Protein AF-A0AAV7TRF7-F1 (afdb_monomer)

Radius of gyration: 21.3 Å; Cα contacts (8 Å, |Δi|>4): 60; chains: 1; bounding box: 44×73×52 Å

pLDDT: mean 75.32, std 23.19, range [33.94, 97.06]

Structure (mmCIF, N/CA/C/O backbone):
data_AF-A0AAV7TRF7-F1
#
_entry.id   AF-A0AAV7TRF7-F1
#
loop_
_atom_site.group_PDB
_atom_site.id
_atom_site.type_symbol
_atom_site.label_atom_id
_atom_site.label_alt_id
_atom_site.label_comp_id
_atom_site.label_asym_id
_atom_site.label_entity_id
_atom_site.label_seq_id
_atom_site.pdbx_PDB_ins_code
_atom_site.Cartn_x
_atom_site.Cartn_y
_atom_site.Cartn_z
_atom_site.occupancy
_atom_site.B_iso_or_equiv
_atom_site.auth_seq_id
_atom_site.auth_comp_id
_atom_site.auth_asym_id
_atom_site.auth_atom_id
_atom_site.pdbx_PDB_model_num
ATOM 1 N N . TRP A 1 1 ? 11.461 -37.435 1.910 1.00 51.34 1 TRP A N 1
ATOM 2 C CA . TRP A 1 1 ? 11.423 -36.120 2.584 1.00 51.34 1 TRP A CA 1
ATOM 3 C C . TRP A 1 1 ? 11.983 -35.036 1.665 1.00 51.34 1 TRP A C 1
ATOM 5 O O . TRP A 1 1 ? 12.684 -34.149 2.126 1.00 51.34 1 TRP A O 1
ATOM 15 N N . GLU A 1 2 ? 11.648 -35.044 0.371 1.00 47.50 2 GLU A N 1
ATOM 16 C CA . GLU A 1 2 ? 12.079 -33.976 -0.537 1.00 47.50 2 GLU A CA 1
ATOM 17 C C . GLU A 1 2 ? 11.451 -32.647 -0.116 1.00 47.50 2 GLU A C 1
ATOM 19 O O . GLU A 1 2 ? 10.291 -32.352 -0.397 1.00 47.50 2 GLU A O 1
ATOM 24 N N . LEU A 1 3 ? 12.254 -31.835 0.567 1.00 58.25 3 LEU A N 1
ATOM 25 C CA . LEU A 1 3 ? 12.085 -30.397 0.660 1.00 58.25 3 LEU A CA 1
ATOM 26 C C . LEU A 1 3 ? 12.370 -29.820 -0.730 1.00 58.25 3 LEU A C 1
ATOM 28 O O . LEU A 1 3 ? 13.369 -29.138 -0.943 1.00 58.25 3 LEU A O 1
ATOM 32 N N . ALA A 1 4 ? 11.504 -30.116 -1.700 1.00 60.19 4 ALA A N 1
ATOM 33 C CA . ALA A 1 4 ? 11.406 -29.273 -2.871 1.00 60.19 4 ALA A CA 1
ATOM 34 C C . ALA A 1 4 ? 11.076 -27.879 -2.334 1.00 60.19 4 ALA A C 1
ATOM 36 O O . ALA A 1 4 ? 10.012 -27.674 -1.741 1.00 60.19 4 ALA A O 1
ATOM 37 N N . CYS A 1 5 ? 12.028 -26.947 -2.450 1.00 62.44 5 CYS A N 1
ATOM 38 C CA . CYS A 1 5 ? 11.788 -25.535 -2.199 1.00 62.44 5 CYS A CA 1
AT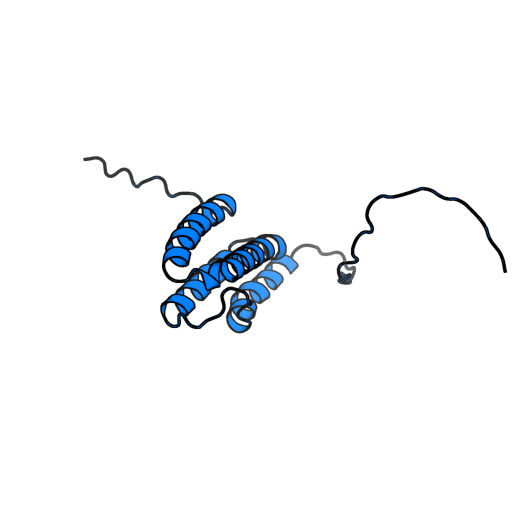OM 39 C C . CYS A 1 5 ? 10.468 -25.195 -2.880 1.00 62.44 5 CYS A C 1
ATOM 41 O O . CYS A 1 5 ? 10.384 -25.311 -4.105 1.00 62.44 5 CYS A O 1
ATOM 43 N N . ARG A 1 6 ? 9.430 -24.860 -2.094 1.00 63.69 6 ARG A N 1
ATOM 44 C CA . ARG A 1 6 ? 8.133 -24.468 -2.655 1.00 63.69 6 ARG A CA 1
ATOM 45 C C . ARG A 1 6 ? 8.429 -23.477 -3.780 1.00 63.69 6 ARG A C 1
ATOM 47 O O . ARG A 1 6 ? 9.190 -22.538 -3.515 1.00 63.69 6 ARG A O 1
ATOM 54 N N . PRO A 1 7 ? 7.919 -23.703 -5.006 1.00 63.12 7 PRO A N 1
ATOM 55 C CA . PRO A 1 7 ? 8.199 -22.812 -6.117 1.00 63.12 7 PRO A CA 1
ATOM 56 C C . PRO A 1 7 ? 7.941 -21.385 -5.645 1.00 63.12 7 PRO A C 1
ATOM 58 O O . PRO A 1 7 ? 6.861 -21.100 -5.119 1.00 63.12 7 PRO A O 1
ATOM 61 N N . ARG A 1 8 ? 8.958 -20.517 -5.719 1.00 71.81 8 ARG A N 1
ATOM 62 C CA . ARG A 1 8 ? 8.788 -19.135 -5.271 1.00 71.81 8 ARG A CA 1
ATOM 63 C C . ARG A 1 8 ? 7.720 -18.515 -6.158 1.00 71.81 8 ARG A C 1
ATOM 65 O O . ARG A 1 8 ? 7.885 -18.469 -7.375 1.00 71.81 8 ARG A O 1
ATOM 72 N N . VAL A 1 9 ? 6.620 -18.090 -5.542 1.00 77.88 9 VAL A N 1
ATOM 73 C CA . VAL A 1 9 ? 5.538 -17.406 -6.247 1.00 77.88 9 VAL A CA 1
ATOM 74 C C . VAL A 1 9 ? 6.140 -16.156 -6.897 1.00 77.88 9 VAL A C 1
ATOM 76 O O . VAL A 1 9 ? 6.778 -15.371 -6.189 1.00 77.88 9 VAL A O 1
ATOM 79 N N . PRO A 1 10 ? 6.001 -15.972 -8.222 1.00 81.94 10 PRO A N 1
ATOM 80 C CA . PRO A 1 10 ? 6.525 -14.791 -8.891 1.00 81.94 10 PRO A CA 1
ATOM 81 C C . PRO A 1 10 ? 5.936 -13.520 -8.281 1.00 81.94 10 PRO A C 1
ATOM 83 O O . PRO A 1 10 ? 4.740 -13.458 -7.996 1.00 81.94 10 PRO A O 1
ATOM 86 N N . ILE A 1 11 ? 6.760 -12.492 -8.105 1.00 86.00 11 ILE A N 1
ATOM 87 C CA . ILE A 1 11 ? 6.287 -11.189 -7.641 1.00 86.00 11 ILE A CA 1
ATOM 88 C C . ILE A 1 11 ? 5.666 -10.470 -8.840 1.00 86.00 11 ILE A C 1
ATOM 90 O O . ILE A 1 11 ? 6.360 -9.857 -9.649 1.00 86.00 11 ILE A O 1
ATOM 94 N N . THR A 1 12 ? 4.348 -10.584 -8.966 1.00 91.50 12 THR A N 1
ATOM 95 C CA . THR A 1 12 ? 3.530 -9.868 -9.950 1.00 91.50 12 THR A CA 1
ATOM 96 C C . THR A 1 12 ? 2.503 -9.010 -9.225 1.00 91.50 12 THR A C 1
ATOM 98 O O . THR A 1 12 ? 2.159 -9.288 -8.074 1.00 91.50 12 THR A O 1
ATOM 101 N N . MET A 1 13 ? 1.984 -7.981 -9.897 1.00 93.50 13 MET A N 1
ATOM 102 C CA . MET A 1 13 ? 0.921 -7.146 -9.330 1.00 93.50 13 MET A CA 1
ATOM 103 C C . MET A 1 13 ? -0.318 -7.978 -8.954 1.00 93.50 13 MET A C 1
ATOM 105 O O . MET A 1 13 ? -0.911 -7.749 -7.903 1.00 93.50 13 MET A O 1
ATOM 109 N N . ASP A 1 14 ? -0.675 -8.987 -9.752 1.00 93.50 14 ASP A N 1
ATOM 110 C CA . ASP A 1 14 ? -1.830 -9.853 -9.477 1.00 93.50 14 ASP A CA 1
ATOM 111 C C . ASP A 1 14 ? -1.610 -10.744 -8.245 1.00 93.50 14 ASP A C 1
ATOM 113 O O . ASP A 1 14 ? -2.500 -10.881 -7.399 1.00 93.50 14 ASP A O 1
ATOM 117 N N . ASN A 1 15 ? -0.402 -11.302 -8.099 1.00 93.38 15 ASN A N 1
ATOM 118 C CA . ASN A 1 15 ? -0.043 -12.108 -6.932 1.00 93.38 15 ASN A CA 1
ATOM 119 C C . ASN A 1 15 ? 0.021 -11.247 -5.667 1.00 93.38 15 ASN A C 1
ATOM 121 O O . ASN A 1 15 ? -0.479 -11.658 -4.619 1.00 93.38 15 ASN A O 1
ATOM 125 N N . TRP A 1 16 ? 0.577 -10.037 -5.771 1.00 95.25 16 TRP A N 1
ATOM 126 C CA . TRP A 1 16 ? 0.590 -9.076 -4.672 1.00 95.25 16 TRP A CA 1
ATOM 127 C C . TRP A 1 16 ? -0.830 -8.652 -4.288 1.00 95.25 16 TRP A C 1
ATOM 129 O O . TRP A 1 16 ? -1.165 -8.686 -3.111 1.00 95.25 16 TRP A O 1
ATOM 139 N N . THR A 1 17 ? -1.696 -8.351 -5.261 1.00 96.19 17 THR A N 1
ATOM 140 C CA . THR A 1 17 ? -3.095 -7.965 -5.007 1.00 96.19 17 THR A CA 1
ATOM 141 C C . THR A 1 17 ? -3.856 -9.093 -4.312 1.00 96.19 17 THR A C 1
ATOM 143 O O . THR A 1 17 ? -4.542 -8.856 -3.322 1.00 96.19 17 THR A O 1
ATOM 146 N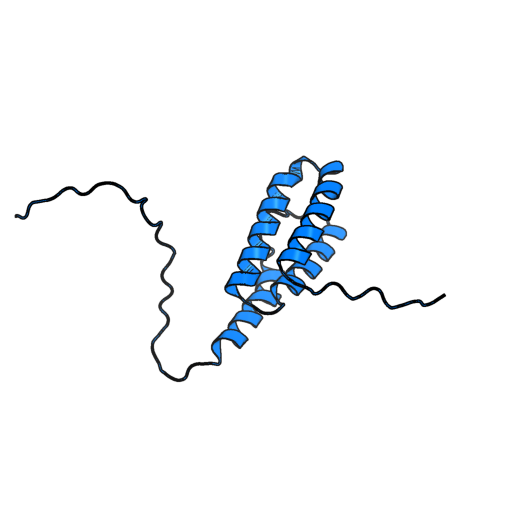 N . SER A 1 18 ? -3.693 -10.336 -4.772 1.00 95.88 18 SER A N 1
ATOM 147 C CA . SER A 1 18 ? -4.327 -11.506 -4.150 1.00 95.88 18 SER A CA 1
ATOM 148 C C . SER A 1 18 ? -3.865 -11.701 -2.702 1.00 95.88 18 SER A C 1
ATOM 150 O O . SER A 1 18 ? -4.687 -11.897 -1.807 1.00 95.88 18 SER A O 1
ATOM 152 N N . ALA A 1 19 ? -2.558 -11.592 -2.448 1.00 95.38 19 ALA A N 1
ATOM 153 C CA . ALA A 1 19 ? -2.003 -11.668 -1.098 1.00 95.38 19 ALA A CA 1
ATOM 154 C C . ALA A 1 19 ? -2.467 -10.497 -0.213 1.00 95.38 19 ALA A C 1
ATOM 156 O O . ALA A 1 19 ? -2.802 -10.698 0.956 1.00 95.38 19 ALA A O 1
ATOM 157 N N . PHE A 1 20 ? -2.536 -9.287 -0.772 1.00 96.25 20 PHE A N 1
ATOM 158 C CA . PHE A 1 20 ? -3.000 -8.094 -0.075 1.00 96.25 20 PHE A CA 1
ATOM 159 C C . PHE A 1 20 ? -4.476 -8.199 0.314 1.00 96.25 20 PHE A C 1
ATOM 161 O O . PHE A 1 20 ? -4.830 -7.806 1.418 1.00 96.25 20 PHE A O 1
ATOM 168 N N . LEU A 1 21 ? -5.335 -8.777 -0.530 1.00 96.56 21 LEU A N 1
ATOM 169 C CA . LEU A 1 21 ? -6.749 -8.990 -0.202 1.00 96.56 21 LEU A CA 1
ATOM 170 C C . LEU A 1 21 ? -6.936 -9.961 0.973 1.00 96.56 21 LEU A C 1
ATOM 172 O O . LEU A 1 21 ? -7.771 -9.703 1.837 1.00 96.56 21 LEU A O 1
ATOM 176 N N . ILE A 1 22 ? -6.128 -11.025 1.053 1.00 96.94 22 ILE A N 1
ATOM 177 C CA . ILE A 1 22 ? -6.116 -11.943 2.209 1.00 96.94 22 ILE A CA 1
ATOM 178 C C . ILE A 1 22 ? -5.637 -11.210 3.468 1.00 96.94 22 ILE A C 1
ATOM 180 O O . ILE A 1 22 ? -6.217 -11.346 4.544 1.00 96.94 22 ILE A O 1
ATOM 184 N N . PHE A 1 23 ? -4.582 -10.404 3.348 1.00 95.75 23 PHE A N 1
ATOM 185 C CA . PHE A 1 23 ? -4.119 -9.573 4.456 1.00 95.75 23 PHE A CA 1
ATOM 186 C C . PHE A 1 23 ? -5.210 -8.595 4.919 1.00 95.75 23 PHE A C 1
ATOM 188 O O . PHE A 1 23 ? -5.487 -8.505 6.113 1.00 95.75 23 PHE A O 1
ATOM 195 N N . ALA A 1 24 ? -5.854 -7.896 3.984 1.00 95.75 24 ALA A N 1
ATOM 196 C CA . ALA A 1 24 ? -6.891 -6.915 4.261 1.00 95.75 24 ALA A CA 1
ATOM 197 C C . ALA A 1 24 ? -8.110 -7.556 4.933 1.00 95.75 24 ALA A C 1
ATOM 199 O O . ALA A 1 24 ? -8.645 -6.963 5.866 1.00 95.75 24 ALA A O 1
ATOM 200 N N . SER A 1 25 ? -8.519 -8.766 4.529 1.00 96.06 25 SER A N 1
ATOM 201 C CA . SER A 1 25 ? -9.640 -9.456 5.176 1.00 96.06 25 SER A CA 1
ATOM 202 C C . SER A 1 25 ? -9.355 -9.725 6.652 1.00 96.06 25 SER A C 1
ATOM 204 O O . SER A 1 25 ? -10.182 -9.389 7.492 1.00 96.06 25 SER A O 1
ATOM 206 N N . ILE A 1 26 ? -8.161 -10.231 6.977 1.00 96.06 26 ILE A N 1
ATOM 207 C CA . ILE A 1 26 ? -7.743 -10.507 8.362 1.00 96.06 26 ILE A CA 1
ATOM 208 C C . ILE A 1 26 ? -7.572 -9.198 9.148 1.00 96.06 26 ILE A C 1
ATOM 210 O O . ILE A 1 26 ? -7.976 -9.088 10.302 1.00 96.06 26 ILE A O 1
ATOM 214 N N . TYR A 1 27 ? -6.985 -8.173 8.531 1.00 93.62 27 TYR A N 1
ATOM 215 C CA . TYR A 1 27 ? -6.757 -6.887 9.187 1.00 93.62 27 TYR A CA 1
ATOM 216 C C . TYR A 1 27 ? -8.072 -6.177 9.545 1.00 93.62 27 TYR A C 1
ATOM 218 O O . TYR A 1 27 ? -8.199 -5.598 10.628 1.00 93.62 27 TYR A O 1
ATOM 226 N N . CYS A 1 28 ? -9.065 -6.258 8.657 1.00 94.56 28 CYS A N 1
ATOM 227 C CA . CYS A 1 28 ? -10.394 -5.693 8.862 1.00 94.56 28 CYS A CA 1
ATOM 228 C C . CYS A 1 28 ? -11.195 -6.400 9.963 1.00 94.56 28 CYS A C 1
ATOM 230 O O . CYS A 1 28 ? -12.072 -5.761 10.534 1.00 94.56 28 CYS A O 1
ATOM 232 N N . GLU A 1 29 ? -10.890 -7.655 10.320 1.00 95.56 29 GLU A N 1
ATOM 233 C CA . GLU A 1 29 ? -11.528 -8.307 11.479 1.00 95.56 29 GLU A CA 1
ATOM 234 C C . GLU A 1 29 ? -11.235 -7.553 12.782 1.00 95.56 29 GLU A C 1
ATOM 236 O O . GLU A 1 29 ? -12.097 -7.440 13.650 1.00 95.56 29 GLU A O 1
ATOM 241 N N . LYS A 1 30 ? -10.023 -6.998 12.910 1.00 92.44 30 LYS A N 1
ATOM 242 C CA . LYS A 1 30 ? -9.610 -6.224 14.087 1.00 92.44 30 LYS A CA 1
ATOM 243 C C . LYS A 1 30 ? -9.915 -4.732 13.958 1.00 92.44 30 LYS A C 1
ATOM 245 O O . LYS A 1 30 ? -10.192 -4.078 14.961 1.00 92.44 30 LYS A O 1
ATOM 250 N N . TYR A 1 31 ? -9.832 -4.188 12.744 1.00 91.81 31 TYR A N 1
ATOM 251 C CA . TYR A 1 31 ? -10.004 -2.760 12.474 1.00 91.81 31 TYR A CA 1
ATOM 252 C C . TYR A 1 31 ? -10.972 -2.523 11.302 1.00 91.81 31 TYR A C 1
ATOM 254 O O . TYR A 1 31 ? -10.534 -2.103 10.224 1.00 91.81 31 TYR A O 1
ATOM 262 N N . PRO A 1 32 ? -12.282 -2.764 11.484 1.00 92.38 32 PRO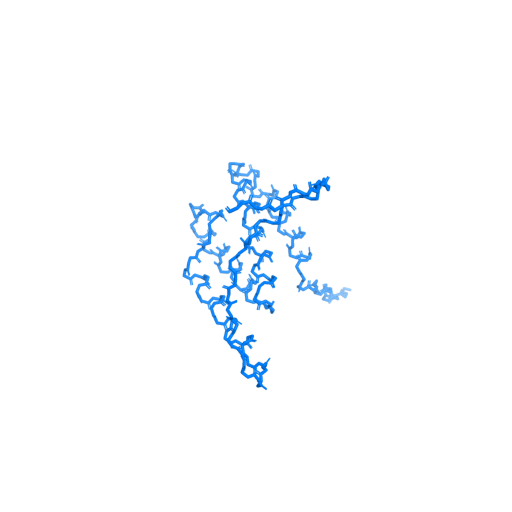 A N 1
ATOM 263 C CA . PRO A 1 32 ? -13.261 -2.673 10.397 1.00 92.38 32 PRO A CA 1
ATOM 264 C C . PRO A 1 32 ? -13.342 -1.264 9.792 1.00 92.38 32 PRO A C 1
ATOM 266 O O . PRO A 1 32 ? -13.453 -1.117 8.574 1.00 92.38 32 PRO A O 1
ATOM 269 N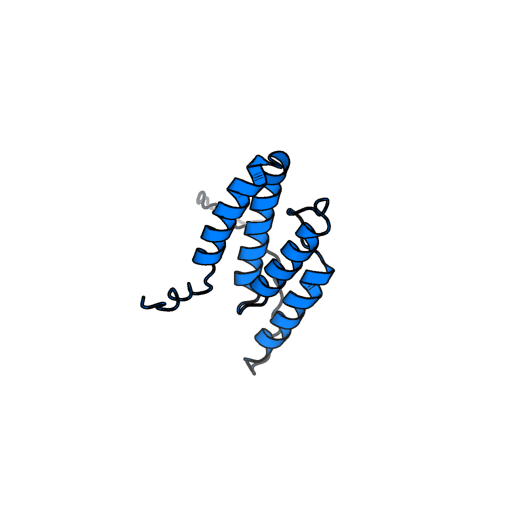 N . ASP A 1 33 ? -13.157 -0.225 10.611 1.00 93.06 33 ASP A N 1
ATOM 270 C CA . ASP A 1 33 ? -13.178 1.184 10.188 1.00 93.06 33 ASP A CA 1
ATOM 271 C C . ASP A 1 33 ? -12.077 1.531 9.170 1.00 93.06 33 ASP A C 1
ATOM 273 O O . ASP A 1 33 ? -12.116 2.570 8.509 1.00 93.06 33 ASP A O 1
ATOM 277 N N . ARG A 1 34 ? -11.077 0.655 9.013 1.00 90.00 34 ARG A N 1
ATOM 278 C CA . ARG A 1 34 ? -9.940 0.855 8.107 1.00 90.00 34 ARG A CA 1
ATOM 279 C C . ARG A 1 34 ? -10.129 0.223 6.735 1.00 90.00 34 ARG A C 1
ATOM 281 O O . ARG A 1 34 ? -9.289 0.449 5.867 1.00 90.00 34 ARG A O 1
ATOM 288 N N . ALA A 1 35 ? -11.223 -0.503 6.499 1.00 92.94 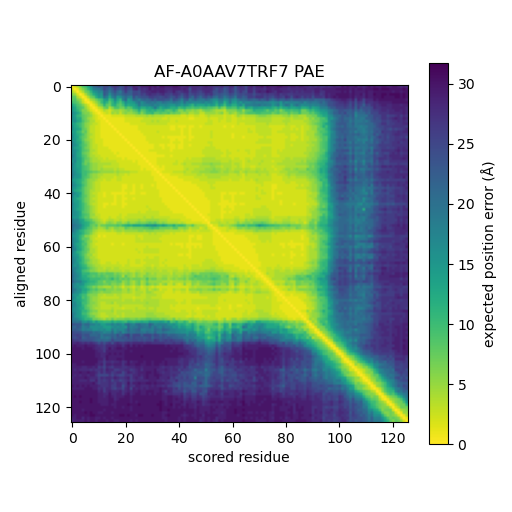35 ALA A N 1
ATOM 289 C CA . ALA A 1 35 ? -11.468 -1.192 5.232 1.00 92.94 35 ALA A CA 1
ATOM 290 C C . ALA A 1 35 ? -11.376 -0.249 4.019 1.00 92.94 35 ALA A C 1
ATOM 292 O O . ALA A 1 35 ? -10.654 -0.519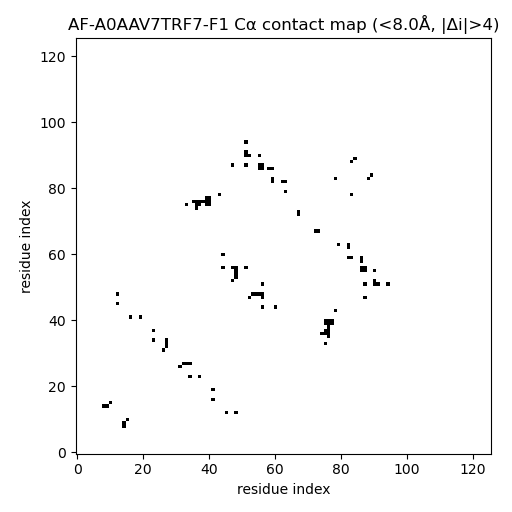 3.061 1.00 92.94 35 ALA A O 1
ATOM 293 N N . ILE A 1 36 ? -12.036 0.912 4.086 1.00 94.88 36 ILE A N 1
ATOM 294 C CA . ILE A 1 36 ? -12.010 1.912 3.006 1.00 94.88 36 ILE A CA 1
ATOM 295 C C . ILE A 1 36 ? -10.584 2.440 2.781 1.00 94.88 36 ILE A C 1
ATOM 297 O O . ILE A 1 36 ? -10.160 2.633 1.642 1.00 94.88 36 ILE A O 1
ATOM 301 N N . ALA A 1 37 ? -9.828 2.655 3.859 1.00 94.69 37 ALA A N 1
ATOM 302 C CA . ALA A 1 37 ? -8.454 3.139 3.783 1.00 94.69 37 ALA A CA 1
ATOM 303 C C . ALA A 1 37 ? -7.507 2.097 3.157 1.00 94.69 37 ALA A C 1
ATOM 305 O O . ALA A 1 37 ? -6.629 2.469 2.385 1.00 94.69 37 ALA A O 1
ATOM 306 N N . LEU A 1 38 ? -7.724 0.803 3.407 1.00 95.56 38 LEU A N 1
ATOM 307 C CA . LEU A 1 38 ? -6.980 -0.283 2.758 1.00 95.56 38 LEU A CA 1
ATOM 308 C C . LEU A 1 38 ? -7.256 -0.366 1.251 1.00 95.56 38 LEU A C 1
ATOM 310 O O . LEU A 1 38 ? -6.334 -0.598 0.472 1.00 95.56 38 LEU 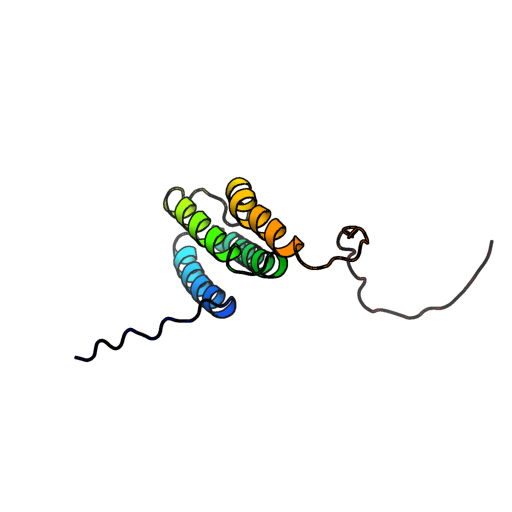A O 1
ATOM 314 N N . PHE A 1 39 ? -8.494 -0.128 0.809 1.00 95.81 39 PHE A N 1
ATOM 315 C CA . PHE A 1 39 ? -8.791 -0.069 -0.627 1.00 95.81 39 PHE A CA 1
ATOM 316 C C . PHE A 1 39 ? -8.143 1.141 -1.307 1.00 95.81 39 PHE A C 1
ATOM 318 O O . PHE A 1 39 ? -7.634 1.012 -2.421 1.00 95.81 39 PHE A O 1
ATOM 325 N N . LYS A 1 40 ? -8.097 2.296 -0.630 1.00 96.12 40 LYS A N 1
ATOM 326 C CA . LYS A 1 40 ? -7.323 3.457 -1.101 1.00 96.12 40 LYS A CA 1
ATOM 327 C C . LYS A 1 40 ? -5.832 3.129 -1.204 1.00 96.12 40 LYS A C 1
ATOM 329 O O . LYS A 1 40 ? -5.218 3.441 -2.218 1.00 96.12 40 LYS A O 1
ATOM 334 N N . TYR A 1 41 ? -5.274 2.450 -0.204 1.00 97.06 41 TYR A N 1
ATOM 335 C CA . TYR A 1 41 ? -3.884 1.997 -0.230 1.00 97.06 41 TYR A CA 1
ATOM 336 C C . TYR A 1 41 ? -3.587 1.086 -1.427 1.00 97.06 41 TYR A C 1
ATOM 338 O O . TYR A 1 41 ? -2.618 1.293 -2.153 1.00 97.06 41 TYR A O 1
ATOM 346 N N . MET A 1 42 ? -4.460 0.111 -1.687 1.00 96.44 42 MET A N 1
ATOM 347 C CA . MET A 1 42 ? -4.334 -0.775 -2.844 1.00 96.44 42 MET A CA 1
ATOM 348 C C . MET A 1 42 ? -4.318 0.007 -4.167 1.00 96.44 42 MET A C 1
ATOM 350 O O . MET A 1 42 ? -3.504 -0.281 -5.043 1.00 96.44 42 MET A O 1
ATOM 354 N N . ASP A 1 43 ? -5.179 1.018 -4.314 1.00 96.12 43 ASP A N 1
ATOM 355 C CA . ASP A 1 43 ? -5.192 1.901 -5.487 1.00 96.12 43 ASP A CA 1
ATOM 356 C C . ASP A 1 43 ? -3.894 2.722 -5.620 1.00 96.12 43 ASP A C 1
ATOM 358 O O . ASP A 1 43 ? -3.345 2.825 -6.720 1.00 96.12 43 ASP A O 1
ATOM 362 N N . ILE A 1 44 ? -3.343 3.228 -4.509 1.00 95.31 44 ILE A N 1
ATOM 363 C CA . ILE A 1 44 ? -2.040 3.917 -4.476 1.00 95.31 44 ILE A CA 1
ATOM 364 C C . ILE A 1 44 ? -0.930 3.008 -5.021 1.00 95.31 44 ILE A C 1
ATOM 366 O O . ILE A 1 44 ? -0.182 3.424 -5.909 1.00 95.31 44 ILE A O 1
ATOM 370 N N . ILE A 1 45 ? -0.838 1.762 -4.546 1.00 95.94 45 ILE A N 1
ATOM 371 C CA . ILE A 1 45 ? 0.200 0.815 -4.985 1.00 95.94 45 ILE A CA 1
ATOM 372 C C . ILE A 1 45 ? 0.040 0.446 -6.464 1.00 95.94 45 ILE A C 1
ATOM 374 O O . ILE A 1 45 ? 1.022 0.434 -7.212 1.00 95.94 45 ILE A O 1
ATOM 378 N N . ARG A 1 46 ? -1.195 0.209 -6.927 1.00 94.81 46 ARG A N 1
ATOM 379 C CA . ARG A 1 46 ? -1.461 -0.074 -8.347 1.00 94.81 46 ARG A CA 1
ATOM 380 C C . ARG A 1 46 ? -1.037 1.086 -9.242 1.00 94.81 46 ARG A C 1
ATOM 382 O O . ARG A 1 46 ? -0.362 0.865 -10.245 1.00 94.81 46 ARG A O 1
ATOM 389 N N . LYS A 1 47 ? -1.355 2.322 -8.854 1.00 92.88 47 LYS A N 1
ATOM 390 C CA . LYS A 1 47 ? -0.897 3.525 -9.563 1.00 92.88 47 LYS A CA 1
ATOM 391 C C . LYS A 1 47 ? 0.625 3.641 -9.550 1.00 92.88 47 LYS A C 1
ATOM 393 O O . LYS A 1 47 ? 1.212 3.901 -10.597 1.00 92.88 47 LYS A O 1
ATOM 398 N N . ALA A 1 48 ? 1.277 3.399 -8.414 1.00 91.88 48 ALA A N 1
ATOM 399 C CA . ALA A 1 48 ? 2.736 3.426 -8.320 1.00 91.88 48 ALA A CA 1
ATOM 400 C C . ALA A 1 48 ? 3.390 2.442 -9.309 1.00 91.88 48 ALA A C 1
ATOM 402 O O . ALA A 1 48 ? 4.281 2.813 -10.071 1.00 91.88 48 ALA A O 1
ATOM 403 N N . GLN A 1 49 ? 2.893 1.208 -9.386 1.00 92.81 49 GLN A N 1
ATOM 404 C CA . GLN A 1 49 ? 3.407 0.224 -10.339 1.00 92.81 49 GLN A CA 1
ATOM 405 C C . GLN A 1 49 ? 3.189 0.639 -11.800 1.00 92.81 49 GLN A C 1
ATOM 407 O O . GLN A 1 49 ? 4.080 0.438 -12.626 1.00 92.81 49 GLN A O 1
ATOM 412 N N . MET A 1 50 ? 2.033 1.229 -12.122 1.00 90.38 50 MET A N 1
ATOM 413 C CA . MET A 1 50 ? 1.729 1.704 -13.475 1.00 90.38 50 MET A CA 1
ATOM 414 C C . MET A 1 50 ? 2.604 2.889 -13.906 1.00 90.38 50 MET A C 1
ATOM 416 O O . MET A 1 50 ? 2.974 2.972 -15.073 1.00 90.38 50 MET A O 1
ATOM 420 N N . HIS A 1 51 ? 2.913 3.810 -12.990 1.00 86.62 51 HIS A N 1
ATOM 421 C CA . HIS A 1 51 ? 3.603 5.061 -13.320 1.00 86.62 51 HIS A CA 1
ATOM 422 C C . HIS A 1 51 ? 5.129 4.968 -13.268 1.00 86.62 51 HIS A C 1
ATOM 424 O O . HIS A 1 51 ? 5.793 5.655 -14.039 1.00 86.62 51 HIS A O 1
ATOM 430 N N . PHE A 1 52 ? 5.686 4.149 -12.373 1.00 83.19 52 PHE A N 1
ATOM 431 C CA . PHE A 1 52 ? 7.128 4.130 -12.103 1.00 83.19 52 PHE A CA 1
ATOM 432 C C . PHE A 1 52 ? 7.816 2.843 -12.578 1.00 83.19 52 PHE A C 1
ATOM 434 O O . PHE A 1 52 ? 9.041 2.807 -12.671 1.00 83.19 52 PHE A O 1
ATOM 441 N N . GLY A 1 53 ? 7.048 1.803 -12.930 1.00 73.19 53 GLY A N 1
ATOM 442 C CA . GLY A 1 53 ? 7.590 0.518 -13.374 1.00 73.19 53 GLY A CA 1
ATOM 443 C C . GLY A 1 53 ? 8.506 -0.151 -12.337 1.00 73.19 53 GLY A C 1
ATOM 444 O O . GLY A 1 53 ? 8.622 0.278 -11.188 1.00 73.19 53 GLY A O 1
ATOM 445 N N . GLY A 1 54 ? 9.153 -1.251 -12.732 1.00 86.31 54 GLY A N 1
ATOM 446 C CA . GLY A 1 54 ? 10.104 -1.968 -11.874 1.00 86.31 54 GLY A CA 1
ATOM 447 C C . GLY A 1 54 ? 9.506 -2.450 -10.544 1.00 86.31 54 GLY A C 1
ATOM 448 O O . GLY A 1 54 ? 8.347 -2.861 -10.484 1.00 86.31 54 GLY A O 1
ATOM 449 N N . PHE A 1 55 ? 10.317 -2.409 -9.482 1.00 89.25 55 PHE A N 1
ATOM 450 C CA . PHE A 1 55 ? 9.966 -2.888 -8.134 1.00 89.25 55 PHE A CA 1
ATOM 451 C C . PHE A 1 55 ? 9.944 -1.782 -7.066 1.00 89.25 55 PHE A C 1
ATOM 453 O O . PHE A 1 55 ? 9.793 -2.081 -5.887 1.00 89.25 55 PHE A O 1
ATOM 460 N N . ALA A 1 56 ? 10.045 -0.505 -7.450 1.00 91.31 56 ALA A N 1
ATOM 461 C CA . ALA A 1 56 ? 10.015 0.610 -6.497 1.00 91.31 56 ALA A CA 1
ATOM 462 C C . ALA A 1 56 ? 8.724 0.639 -5.660 1.00 91.31 56 ALA A C 1
ATOM 464 O O . ALA A 1 56 ? 8.750 0.930 -4.466 1.00 91.31 56 ALA A O 1
ATOM 465 N N . TRP A 1 57 ? 7.590 0.291 -6.278 1.00 93.25 57 TRP A N 1
ATOM 466 C CA . TRP A 1 57 ? 6.289 0.177 -5.606 1.00 93.25 57 TRP A CA 1
ATOM 467 C C . TRP A 1 57 ? 6.287 -0.901 -4.521 1.00 93.25 57 TRP A C 1
ATOM 469 O O . TRP A 1 57 ? 5.625 -0.729 -3.502 1.00 93.25 57 TRP A O 1
ATOM 479 N N . LEU A 1 58 ? 7.050 -1.980 -4.718 1.00 93.88 58 LEU A N 1
ATOM 480 C CA . LEU A 1 58 ? 7.165 -3.057 -3.746 1.00 93.88 58 LEU A CA 1
ATOM 481 C C . LEU A 1 58 ? 8.020 -2.620 -2.557 1.00 93.88 58 LEU A C 1
ATOM 483 O O . LEU A 1 58 ? 7.613 -2.823 -1.421 1.00 93.88 58 LEU A O 1
ATOM 487 N N . SER A 1 59 ? 9.156 -1.964 -2.808 1.00 93.62 59 SER A N 1
ATOM 488 C CA . SER A 1 59 ? 10.000 -1.422 -1.736 1.00 93.62 59 SER A CA 1
ATOM 489 C C . SER A 1 59 ? 9.257 -0.376 -0.897 1.00 93.62 59 SER A C 1
ATOM 491 O O . SER A 1 59 ? 9.354 -0.383 0.329 1.00 93.62 59 SER A O 1
ATOM 493 N N . TYR A 1 60 ? 8.443 0.466 -1.544 1.00 95.06 60 TYR A N 1
ATOM 494 C CA . TYR A 1 60 ? 7.533 1.376 -0.849 1.00 95.06 60 TYR A CA 1
ATOM 495 C C . TYR A 1 60 ? 6.515 0.623 0.022 1.00 95.06 60 TYR A C 1
ATOM 497 O O . TYR A 1 60 ? 6.329 0.982 1.184 1.00 95.06 60 TYR A O 1
ATOM 505 N N . ASP A 1 61 ? 5.861 -0.411 -0.517 1.00 95.31 61 ASP A N 1
ATOM 506 C CA . ASP A 1 61 ? 4.877 -1.218 0.216 1.00 95.31 61 ASP A CA 1
ATOM 507 C C . ASP A 1 61 ? 5.487 -1.903 1.448 1.00 95.31 61 ASP A C 1
ATOM 509 O O . ASP A 1 61 ? 4.932 -1.820 2.545 1.00 95.31 61 ASP A O 1
ATOM 513 N N . GLU A 1 62 ? 6.654 -2.529 1.293 1.00 94.81 62 GLU A N 1
ATOM 514 C CA . GLU A 1 62 ? 7.362 -3.204 2.381 1.00 94.81 62 GLU A CA 1
ATOM 515 C C . GLU A 1 62 ? 7.712 -2.236 3.516 1.00 94.81 62 GLU A C 1
ATOM 517 O O . GLU A 1 62 ? 7.407 -2.511 4.681 1.00 94.81 62 GLU A O 1
ATOM 522 N N . GLU A 1 63 ? 8.289 -1.076 3.194 1.00 94.62 63 GLU A N 1
ATOM 523 C CA . GLU A 1 63 ? 8.677 -0.100 4.212 1.00 94.62 63 GLU A CA 1
ATOM 524 C C . GLU A 1 63 ? 7.455 0.581 4.846 1.00 94.62 63 GLU A C 1
ATOM 526 O O . GLU A 1 63 ? 7.417 0.806 6.060 1.00 94.62 63 GLU A O 1
ATOM 531 N N . PHE A 1 64 ? 6.406 0.848 4.064 1.00 95.31 64 PHE A N 1
ATOM 532 C CA . PHE A 1 64 ? 5.156 1.389 4.588 1.00 95.31 64 PHE A CA 1
ATOM 533 C C . PHE A 1 64 ? 4.515 0.425 5.590 1.00 95.31 64 PHE A C 1
ATOM 535 O O . PHE A 1 64 ? 4.205 0.828 6.715 1.00 95.31 64 PHE A O 1
ATOM 542 N N . ARG A 1 65 ? 4.364 -0.856 5.225 1.00 93.88 65 ARG A N 1
ATOM 543 C CA . ARG A 1 65 ? 3.781 -1.876 6.108 1.00 93.88 65 ARG A CA 1
ATOM 544 C C . ARG A 1 65 ? 4.654 -2.138 7.336 1.00 93.88 65 ARG A C 1
ATOM 546 O O . ARG A 1 65 ? 4.105 -2.316 8.424 1.00 93.88 65 ARG A O 1
ATOM 553 N N . ALA A 1 66 ? 5.983 -2.066 7.213 1.00 93.69 66 ALA A N 1
ATOM 554 C CA . ALA A 1 66 ? 6.890 -2.116 8.361 1.00 93.69 66 ALA A CA 1
ATOM 555 C C . ALA A 1 66 ? 6.629 -0.952 9.336 1.00 93.69 66 ALA A C 1
ATOM 557 O O . ALA A 1 66 ? 6.456 -1.180 10.536 1.00 93.69 66 ALA A O 1
ATOM 558 N N . ARG A 1 67 ? 6.489 0.284 8.835 1.00 93.12 67 ARG A N 1
ATOM 559 C CA . ARG A 1 67 ? 6.155 1.453 9.670 1.00 93.12 67 ARG A CA 1
ATOM 560 C C . ARG A 1 67 ? 4.778 1.323 10.334 1.00 93.12 67 ARG A C 1
ATOM 562 O O . ARG A 1 67 ? 4.656 1.648 11.512 1.00 93.12 67 ARG A O 1
ATOM 569 N N . VAL A 1 68 ? 3.763 0.814 9.629 1.00 91.56 68 VAL A N 1
ATOM 570 C CA . VAL A 1 68 ? 2.421 0.573 10.206 1.00 91.56 68 VAL A CA 1
ATOM 571 C C . VAL A 1 68 ? 2.453 -0.507 11.290 1.00 91.56 68 VAL A C 1
ATOM 573 O O . VAL A 1 68 ? 1.700 -0.426 12.258 1.00 91.56 68 VAL A O 1
ATOM 576 N N . SER A 1 69 ? 3.327 -1.510 11.162 1.00 90.56 69 SER A N 1
ATOM 577 C CA . SER A 1 69 ? 3.456 -2.556 12.183 1.00 90.56 69 SER A CA 1
ATOM 578 C C . SER A 1 69 ? 3.986 -2.018 13.518 1.00 90.56 69 SER A C 1
ATOM 580 O O . SER A 1 69 ? 3.601 -2.518 14.572 1.00 90.56 69 SER A O 1
ATOM 582 N N . ILE A 1 70 ? 4.819 -0.971 13.469 1.00 91.12 70 ILE A N 1
ATOM 583 C CA . ILE A 1 70 ? 5.354 -0.270 14.643 1.00 91.12 70 ILE A CA 1
ATOM 584 C C . ILE A 1 70 ? 4.341 0.750 15.168 1.00 91.12 70 ILE A C 1
ATOM 586 O O . ILE A 1 70 ? 4.104 0.817 16.371 1.00 91.12 70 ILE A O 1
ATOM 590 N N . ASN A 1 71 ? 3.738 1.536 14.271 1.00 89.31 71 ASN A N 1
ATOM 591 C CA . ASN A 1 71 ? 2.727 2.527 14.613 1.00 89.31 71 ASN A CA 1
ATOM 592 C C . ASN A 1 71 ? 1.412 2.268 13.857 1.00 89.31 71 ASN A C 1
ATOM 594 O O . ASN A 1 71 ? 1.229 2.756 12.734 1.00 89.31 71 ASN A O 1
ATOM 598 N N . PRO A 1 72 ? 0.457 1.562 14.489 1.00 84.00 72 PRO A N 1
ATOM 599 C CA . PRO A 1 72 ? -0.841 1.304 13.894 1.00 84.00 72 PRO A CA 1
ATOM 600 C C . PRO A 1 72 ? -1.688 2.559 13.696 1.00 84.00 72 PRO A C 1
ATOM 602 O O . PRO A 1 72 ? -2.682 2.468 12.997 1.00 84.00 72 PRO A O 1
ATOM 605 N N . GLU A 1 73 ? -1.383 3.720 14.276 1.00 84.06 73 GLU A N 1
ATOM 606 C CA . GLU A 1 73 ? -2.194 4.936 14.078 1.00 84.06 73 GLU A CA 1
ATOM 607 C C . GLU A 1 73 ? -2.043 5.535 12.676 1.00 84.06 73 GLU A C 1
ATOM 609 O O . GLU A 1 73 ? -2.825 6.393 12.269 1.00 84.06 73 GLU A O 1
ATOM 614 N N . LYS A 1 74 ? -1.060 5.059 11.909 1.00 82.94 74 LYS A N 1
ATOM 615 C CA . LYS A 1 74 ? -0.764 5.586 10.585 1.00 82.94 74 LYS A CA 1
ATOM 616 C C . LYS A 1 74 ? -1.925 5.355 9.598 1.00 82.94 74 LYS A C 1
ATOM 618 O O . LYS A 1 74 ? -2.426 4.229 9.493 1.00 82.94 74 LYS A O 1
ATOM 623 N N . PRO A 1 75 ? -2.344 6.389 8.842 1.00 86.81 75 PRO A N 1
ATOM 624 C CA . PRO A 1 75 ? -3.437 6.260 7.890 1.00 86.81 75 PRO A CA 1
ATOM 625 C C . PRO A 1 75 ? -2.997 5.457 6.662 1.00 86.81 75 PRO A C 1
ATOM 627 O O . PRO A 1 75 ? -2.068 5.833 5.959 1.00 86.81 75 PRO A O 1
ATOM 630 N N . TRP A 1 76 ? -3.707 4.364 6.367 1.00 91.56 76 TRP A N 1
ATOM 631 C CA . TRP A 1 76 ? -3.526 3.590 5.129 1.00 91.56 76 TRP A CA 1
ATOM 632 C C . TRP A 1 76 ? -3.940 4.372 3.874 1.00 91.56 76 TRP A C 1
ATOM 634 O O . TRP A 1 76 ? -3.448 4.108 2.783 1.00 91.56 76 TRP A O 1
ATOM 644 N N . GLY A 1 77 ? -4.872 5.317 4.021 1.00 90.31 77 GLY A N 1
ATOM 645 C CA . GLY A 1 77 ? -5.507 6.006 2.898 1.00 90.31 77 GLY A CA 1
ATOM 646 C C . GLY A 1 77 ? -4.689 7.134 2.276 1.00 90.31 77 GLY A C 1
ATOM 647 O O . GLY A 1 77 ? -5.130 7.666 1.259 1.00 90.31 77 GLY A O 1
ATOM 648 N N . ASP A 1 78 ? -3.541 7.474 2.864 1.00 91.50 78 ASP A N 1
ATOM 649 C CA . ASP A 1 78 ? -2.698 8.590 2.447 1.00 91.50 78 ASP A CA 1
ATOM 650 C C . ASP A 1 78 ? -1.287 8.107 2.100 1.00 91.50 78 ASP A C 1
ATOM 652 O O . ASP A 1 78 ? -0.752 7.166 2.690 1.00 91.50 78 ASP A O 1
ATOM 656 N N . VAL A 1 79 ? -0.669 8.782 1.134 1.00 92.00 79 VAL A N 1
ATOM 657 C CA . VAL A 1 79 ? 0.715 8.522 0.738 1.00 92.00 79 VAL A CA 1
ATOM 658 C C . VAL A 1 79 ? 1.655 9.079 1.805 1.00 92.00 79 VAL A C 1
ATOM 660 O O . VAL A 1 79 ? 1.609 10.271 2.096 1.00 92.00 79 VAL A O 1
ATOM 663 N N . ASP A 1 80 ? 2.552 8.246 2.341 1.00 92.25 80 ASP A N 1
ATOM 664 C CA . ASP A 1 80 ? 3.704 8.729 3.118 1.00 92.25 80 ASP A CA 1
ATOM 665 C C . ASP A 1 80 ? 4.666 9.509 2.194 1.00 92.25 80 ASP A C 1
ATOM 667 O O . ASP A 1 80 ? 5.270 8.885 1.314 1.00 92.25 80 ASP A O 1
ATOM 671 N N . PRO A 1 81 ? 4.827 10.838 2.366 1.00 90.88 81 PRO A N 1
ATOM 672 C CA . PRO A 1 81 ? 5.621 11.656 1.451 1.00 90.88 81 PRO A CA 1
ATOM 673 C C . PRO A 1 81 ? 7.119 11.339 1.483 1.00 90.88 81 PRO A C 1
ATOM 675 O O . PRO A 1 81 ? 7.783 11.451 0.454 1.00 90.88 81 PRO A O 1
ATOM 678 N N . GLU A 1 82 ? 7.654 10.944 2.640 1.00 90.81 82 GLU A N 1
ATOM 679 C CA . GLU A 1 82 ? 9.075 10.636 2.813 1.00 90.81 82 GLU A CA 1
ATOM 680 C C . GLU A 1 82 ? 9.420 9.345 2.069 1.00 90.81 82 GLU A C 1
ATOM 682 O O . GLU A 1 82 ? 10.304 9.333 1.210 1.00 90.81 82 GLU A O 1
ATOM 687 N N . LEU A 1 83 ? 8.640 8.287 2.313 1.00 92.06 83 LEU A N 1
ATOM 688 C CA . LEU A 1 83 ? 8.778 7.020 1.593 1.00 92.06 83 LEU A CA 1
ATOM 689 C C . LEU A 1 83 ? 8.544 7.190 0.096 1.00 92.06 83 LEU A C 1
ATOM 691 O O . LEU A 1 83 ? 9.223 6.569 -0.724 1.00 92.06 83 LEU A O 1
ATOM 695 N N . TRP A 1 84 ? 7.572 8.023 -0.274 1.00 91.62 84 TRP A N 1
ATOM 696 C CA . TRP A 1 84 ? 7.253 8.261 -1.672 1.00 91.62 84 TRP A CA 1
ATOM 697 C C . TRP A 1 84 ? 8.415 8.938 -2.391 1.00 91.62 84 TRP A C 1
ATOM 699 O O . TRP A 1 84 ? 8.836 8.474 -3.445 1.00 91.62 84 TRP A O 1
ATOM 709 N N . MET A 1 85 ? 8.991 9.989 -1.810 1.00 90.12 85 MET A N 1
ATOM 710 C CA . MET A 1 85 ? 10.178 10.644 -2.362 1.00 90.12 85 MET A CA 1
ATOM 711 C C . MET A 1 85 ? 11.361 9.672 -2.462 1.00 90.12 85 MET A C 1
ATOM 713 O O . MET A 1 85 ? 12.025 9.628 -3.494 1.00 90.12 85 MET A O 1
ATOM 717 N N . GLN A 1 86 ? 11.590 8.845 -1.441 1.00 90.62 86 GLN A N 1
ATOM 718 C CA . GLN A 1 86 ? 12.690 7.880 -1.417 1.00 90.62 86 GLN A CA 1
ATOM 719 C C . GLN A 1 86 ? 12.593 6.837 -2.545 1.00 90.62 86 GLN A C 1
ATOM 721 O O . GLN A 1 86 ? 13.564 6.612 -3.275 1.00 90.62 86 GLN A O 1
ATOM 726 N N . TRP A 1 87 ? 11.422 6.220 -2.717 1.00 90.25 87 TRP A N 1
ATOM 727 C CA . TRP A 1 87 ? 11.252 5.086 -3.630 1.00 90.25 87 TRP A CA 1
ATOM 728 C C . TRP A 1 87 ? 10.740 5.476 -5.019 1.00 90.25 87 TRP A C 1
ATOM 730 O O . TRP A 1 87 ? 11.136 4.868 -6.009 1.00 90.25 87 TRP A O 1
ATOM 740 N N . MET A 1 88 ? 9.892 6.499 -5.129 1.00 86.50 88 MET A N 1
ATOM 741 C CA . MET A 1 88 ? 9.284 6.894 -6.405 1.00 86.50 88 MET A CA 1
ATOM 742 C C . MET A 1 88 ? 10.111 7.936 -7.161 1.00 86.50 88 MET A C 1
ATOM 744 O O . MET A 1 88 ? 10.225 7.848 -8.384 1.00 86.50 88 MET A O 1
ATOM 748 N N . ALA A 1 89 ? 10.725 8.911 -6.478 1.00 75.69 89 ALA A N 1
ATOM 749 C CA . ALA A 1 89 ? 11.513 9.940 -7.169 1.00 75.69 89 ALA A CA 1
ATOM 750 C C . ALA A 1 89 ? 12.793 9.357 -7.796 1.00 75.69 89 ALA A C 1
ATOM 752 O O . ALA A 1 89 ? 13.176 9.736 -8.903 1.00 75.69 89 ALA A O 1
ATOM 753 N N . SER A 1 90 ? 13.408 8.374 -7.133 1.00 64.38 90 SER A N 1
ATOM 754 C CA . SER A 1 90 ? 14.560 7.629 -7.657 1.00 64.38 90 SER A CA 1
ATOM 755 C C . SER A 1 90 ? 14.202 6.765 -8.877 1.00 64.38 90 SER A C 1
ATOM 757 O O . SER A 1 90 ? 15.011 6.633 -9.795 1.00 64.38 90 SER A O 1
ATOM 759 N N . ALA A 1 91 ? 12.972 6.248 -8.946 1.00 62.81 91 ALA A N 1
ATOM 760 C CA . ALA A 1 91 ? 12.486 5.457 -10.075 1.00 62.81 91 ALA A CA 1
ATOM 761 C C . ALA A 1 91 ? 12.186 6.294 -11.338 1.00 62.81 91 ALA A C 1
ATOM 763 O O . ALA A 1 91 ? 12.361 5.805 -12.452 1.00 62.81 91 ALA A O 1
ATOM 764 N N . GLN A 1 92 ? 11.790 7.570 -11.211 1.00 58.44 92 GLN A N 1
ATOM 765 C CA . GLN A 1 92 ? 11.621 8.442 -12.391 1.00 58.44 92 GLN A CA 1
ATOM 766 C C . GLN A 1 92 ? 12.954 8.784 -13.066 1.00 58.44 92 GLN A C 1
ATOM 768 O O . GLN A 1 92 ? 13.011 8.944 -14.289 1.00 58.44 92 GLN A O 1
ATOM 773 N N . ALA A 1 93 ? 14.034 8.882 -12.287 1.00 55.56 93 ALA A N 1
ATOM 774 C CA . ALA A 1 93 ? 15.356 9.202 -12.816 1.00 55.56 93 ALA A CA 1
ATOM 775 C C . ALA A 1 93 ? 15.875 8.109 -13.768 1.00 55.56 93 ALA A C 1
ATOM 777 O O . ALA A 1 93 ? 16.481 8.425 -14.789 1.00 55.56 93 ALA A O 1
ATOM 778 N N . THR A 1 94 ? 15.584 6.837 -13.482 1.00 50.09 94 THR A N 1
ATOM 779 C CA . THR A 1 94 ? 15.998 5.701 -14.322 1.00 50.09 94 THR A CA 1
ATOM 780 C C . THR A 1 94 ? 15.106 5.515 -15.553 1.00 50.09 94 THR A C 1
ATOM 782 O O . THR A 1 94 ? 15.595 5.102 -16.603 1.00 50.09 94 THR A O 1
ATOM 785 N N . ALA A 1 95 ? 13.825 5.893 -15.478 1.00 51.94 95 ALA A N 1
ATOM 786 C CA . ALA A 1 95 ? 12.918 5.900 -16.631 1.00 51.94 95 ALA A CA 1
ATOM 787 C C . ALA A 1 95 ? 13.263 6.987 -17.674 1.00 51.94 95 ALA A C 1
ATOM 789 O O . ALA A 1 95 ? 12.879 6.879 -18.838 1.00 51.94 95 ALA A O 1
ATOM 790 N N . SER A 1 96 ? 14.015 8.020 -17.279 1.00 48.69 96 SER A N 1
ATOM 791 C CA . SER A 1 96 ? 14.307 9.196 -18.112 1.00 48.69 96 SER A CA 1
ATOM 792 C C . SER A 1 96 ? 15.549 9.058 -19.013 1.00 48.69 96 SER A C 1
ATOM 794 O O . SER A 1 96 ? 15.901 10.008 -19.708 1.00 48.69 96 SER A O 1
ATOM 796 N N . THR A 1 97 ? 16.237 7.909 -19.040 1.00 39.69 97 THR A N 1
ATOM 797 C CA . THR A 1 97 ? 17.526 7.765 -19.758 1.00 39.69 97 THR A CA 1
ATOM 798 C C . THR A 1 97 ? 17.423 7.240 -21.202 1.00 39.69 97 THR A C 1
ATOM 800 O O . THR A 1 97 ? 18.436 7.161 -21.890 1.00 39.69 97 THR A O 1
ATOM 803 N N . HIS A 1 98 ? 16.235 6.968 -21.750 1.00 44.06 98 HIS A N 1
ATOM 804 C CA . HIS A 1 98 ? 16.115 6.543 -23.154 1.00 44.06 98 HIS A CA 1
ATOM 805 C C . HIS A 1 98 ? 15.089 7.360 -23.945 1.00 44.06 98 HIS A C 1
ATOM 807 O O . HIS A 1 98 ? 13.942 6.959 -24.058 1.00 44.06 98 HIS A O 1
ATOM 813 N N . THR A 1 99 ? 15.547 8.478 -24.525 1.00 33.94 99 THR A N 1
ATOM 814 C CA . THR A 1 99 ? 15.420 8.809 -25.964 1.00 33.94 99 THR A CA 1
ATOM 815 C C . THR A 1 99 ? 16.120 10.139 -26.242 1.00 33.94 99 THR A C 1
ATOM 817 O O . THR A 1 99 ? 15.640 11.209 -25.871 1.00 33.94 99 THR A O 1
ATOM 820 N N . ALA A 1 100 ? 17.265 10.068 -26.921 1.00 43.59 100 ALA A N 1
ATOM 821 C CA . ALA A 1 100 ? 17.901 11.210 -27.558 1.00 43.59 100 ALA A CA 1
ATOM 822 C C . ALA A 1 100 ? 17.061 11.652 -28.768 1.00 43.59 100 ALA A C 1
ATOM 824 O O . ALA A 1 100 ? 17.268 11.184 -29.880 1.00 43.59 100 ALA A O 1
ATOM 825 N N . SER A 1 101 ? 16.097 12.538 -28.543 1.00 38.56 101 SER A N 1
ATOM 826 C CA . SER A 1 101 ? 15.506 13.406 -29.568 1.00 38.56 101 SER A CA 1
ATOM 827 C C . SER A 1 101 ? 14.642 14.435 -28.849 1.00 38.56 101 SER A C 1
ATOM 829 O O . SER A 1 101 ? 13.564 14.116 -28.352 1.00 38.56 101 SER A O 1
ATOM 831 N N . GLY A 1 102 ? 15.173 15.650 -28.712 1.00 47.78 102 GLY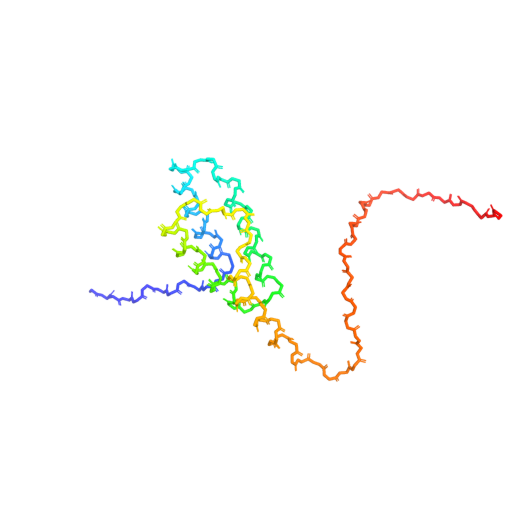 A N 1
ATOM 832 C CA . GLY A 1 102 ? 14.591 16.703 -27.891 1.00 47.78 102 GLY A CA 1
ATOM 833 C C . GLY A 1 102 ? 13.201 17.128 -28.353 1.00 47.78 102 GLY A C 1
ATOM 834 O O . GLY A 1 102 ? 13.066 17.782 -29.380 1.00 47.78 102 GLY A O 1
ATOM 835 N N . LEU A 1 103 ? 12.198 16.832 -27.530 1.00 39.19 103 LEU A N 1
ATOM 836 C CA . LEU A 1 103 ? 11.014 17.664 -27.338 1.00 39.19 103 LEU A CA 1
ATOM 837 C C . LEU A 1 103 ? 10.662 17.638 -25.842 1.00 39.19 103 LEU A C 1
ATOM 839 O O . LEU A 1 103 ? 10.694 16.566 -25.234 1.00 39.19 103 LEU A O 1
ATOM 843 N N . PRO A 1 104 ? 10.348 18.787 -25.217 1.00 35.12 104 PRO A N 1
ATOM 844 C CA . PRO A 1 104 ? 9.961 18.812 -23.815 1.00 35.12 104 PRO A CA 1
ATOM 845 C C . PRO A 1 104 ? 8.625 18.081 -23.641 1.00 35.12 104 PRO A C 1
ATOM 847 O O . PRO A 1 104 ? 7.620 18.444 -24.254 1.00 35.12 104 PRO A O 1
ATOM 850 N N . VAL A 1 105 ? 8.602 17.056 -22.784 1.00 47.16 105 VAL A N 1
ATOM 851 C CA . VAL A 1 105 ? 7.358 16.428 -22.324 1.00 47.16 105 VAL A CA 1
ATOM 852 C C . VAL A 1 105 ? 6.634 17.444 -21.443 1.00 47.16 105 VAL A C 1
ATOM 854 O O . VAL A 1 105 ? 6.876 17.555 -20.244 1.00 47.16 105 VAL A O 1
ATOM 857 N N . THR A 1 106 ? 5.755 18.242 -22.048 1.00 37.31 106 THR A N 1
ATOM 858 C CA . THR A 1 106 ? 4.777 19.032 -21.301 1.00 37.31 106 THR A CA 1
ATOM 859 C C . THR A 1 106 ? 3.803 18.063 -20.640 1.00 37.31 106 THR A C 1
ATOM 861 O O . THR A 1 106 ? 2.971 17.449 -21.311 1.00 37.31 106 THR A O 1
ATOM 864 N N . TYR A 1 107 ? 3.896 17.932 -19.317 1.00 36.94 107 TYR A N 1
ATOM 865 C CA . TYR A 1 107 ? 2.885 17.255 -18.515 1.00 36.94 107 TYR A CA 1
ATOM 866 C C . TYR A 1 107 ? 1.534 17.946 -18.721 1.00 36.94 107 TYR A C 1
ATOM 868 O O . TYR A 1 107 ? 1.345 19.098 -18.331 1.00 36.94 107 TYR A O 1
ATOM 876 N N . LYS A 1 108 ? 0.587 17.241 -19.346 1.00 40.06 108 LYS A N 1
ATOM 877 C CA . LYS A 1 108 ? -0.812 17.669 -19.396 1.00 40.06 108 LYS A CA 1
ATOM 878 C C . LYS A 1 108 ? -1.544 17.071 -18.192 1.00 40.06 108 LYS A C 1
ATOM 880 O O . LYS A 1 108 ? -1.624 15.844 -18.111 1.00 40.06 108 LYS A O 1
ATOM 885 N N . PRO A 1 109 ? -2.083 17.884 -17.265 1.00 36.22 109 PRO A N 1
ATOM 886 C CA . PRO A 1 109 ? -2.948 17.368 -16.215 1.00 36.22 109 PRO A CA 1
ATOM 887 C C . PRO A 1 109 ? -4.204 16.732 -16.824 1.00 36.22 109 PRO A C 1
ATOM 889 O O . PRO A 1 109 ? -4.719 17.185 -17.850 1.00 36.22 109 PRO A O 1
ATOM 892 N N . PHE A 1 110 ? -4.671 15.660 -16.180 1.00 42.38 110 PHE A N 1
ATOM 893 C CA . PHE A 1 110 ? -5.816 14.848 -16.587 1.00 42.38 110 PHE A CA 1
ATOM 894 C C . PHE A 1 110 ? -7.057 15.719 -16.837 1.00 42.38 110 PHE A C 1
ATOM 896 O O . PHE A 1 110 ? -7.609 16.311 -15.913 1.00 42.38 110 PHE A O 1
ATOM 903 N N . GLN A 1 111 ? -7.496 15.792 -18.096 1.00 39.09 111 GLN A N 1
ATOM 904 C CA . GLN A 1 111 ? -8.814 16.312 -18.450 1.00 39.09 111 GLN A CA 1
ATOM 905 C C . GLN A 1 111 ? -9.804 15.151 -18.378 1.00 39.09 111 GLN A C 1
ATOM 907 O O . GLN A 1 111 ? -9.616 14.132 -19.049 1.00 39.09 111 GLN A O 1
ATOM 912 N N . VAL A 1 112 ? -10.846 15.300 -17.559 1.00 41.31 112 VAL A N 1
ATOM 913 C CA . VAL A 1 112 ? -11.951 14.341 -17.477 1.00 41.31 112 VAL A CA 1
ATOM 914 C C . VAL A 1 112 ? -12.573 14.235 -18.868 1.00 41.31 112 VAL A C 1
ATOM 916 O O . VAL A 1 112 ? -13.106 15.208 -19.396 1.00 41.31 112 VAL A O 1
ATOM 919 N N . ARG A 1 113 ? -12.456 13.062 -19.492 1.00 39.09 113 ARG A N 1
ATOM 920 C CA . ARG A 1 113 ? -13.047 12.793 -20.804 1.00 39.09 113 ARG A CA 1
ATOM 921 C C . ARG A 1 113 ? -14.579 12.823 -20.644 1.00 39.09 113 ARG A C 1
ATOM 923 O O . ARG A 1 113 ? -15.085 12.014 -19.865 1.00 39.09 113 ARG A O 1
ATOM 930 N N . PRO A 1 114 ? -15.325 13.710 -21.331 1.00 37.41 114 PRO A N 1
ATOM 931 C CA . PRO A 1 114 ? -16.781 13.692 -21.259 1.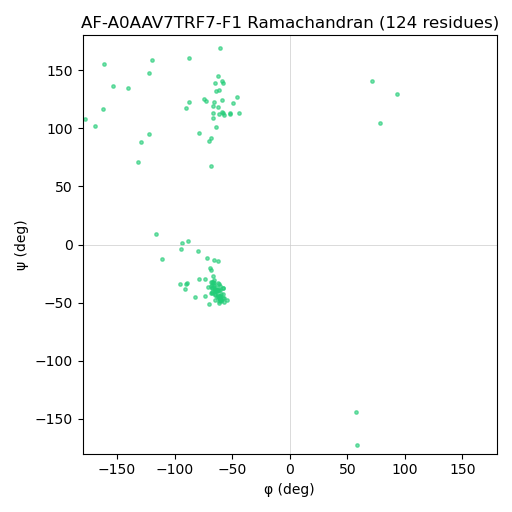00 37.41 114 PRO A CA 1
ATOM 932 C C . PRO A 1 114 ? -17.299 12.386 -21.863 1.00 37.41 114 PRO A C 1
ATOM 934 O O . PRO A 1 114 ? -16.771 11.906 -22.872 1.00 37.41 114 PRO A O 1
ATOM 937 N N . ALA A 1 115 ? -18.303 11.796 -21.217 1.00 41.59 115 ALA A N 1
ATOM 938 C CA . ALA A 1 115 ? -18.962 10.588 -21.687 1.00 41.59 115 ALA A CA 1
ATOM 939 C C . ALA A 1 115 ? -19.569 10.808 -23.084 1.00 41.59 115 ALA A C 1
ATOM 941 O O . ALA A 1 115 ? -20.116 11.869 -23.378 1.00 41.59 115 ALA A O 1
ATOM 942 N N . LEU A 1 116 ? -19.451 9.786 -23.933 1.00 47.69 116 LEU A N 1
ATOM 943 C CA . LEU A 1 116 ? -20.055 9.713 -25.262 1.00 47.69 116 LEU A CA 1
ATOM 944 C C . LEU A 1 116 ? -21.560 10.002 -25.182 1.00 47.69 116 LEU A C 1
ATOM 946 O O . LEU A 1 116 ? -22.317 9.191 -24.653 1.00 47.69 116 LEU A O 1
ATOM 950 N N . GLY A 1 117 ? -21.987 11.132 -25.738 1.00 38.62 117 GLY A N 1
ATOM 951 C CA . GLY A 1 117 ? -23.397 11.473 -25.860 1.00 38.62 117 GLY A CA 1
ATOM 952 C C . GLY A 1 117 ? -23.627 12.572 -26.889 1.00 38.62 117 GLY A C 1
ATOM 953 O O . GLY A 1 117 ? -23.180 13.692 -26.693 1.00 38.62 117 GLY A O 1
ATOM 954 N N . GLY A 1 118 ? -24.352 12.218 -27.953 1.00 35.41 118 GLY A N 1
ATOM 955 C CA . GLY A 1 118 ? -25.206 13.133 -28.713 1.00 35.41 118 GLY A CA 1
ATOM 956 C C . GLY A 1 118 ? -24.514 14.067 -29.701 1.00 35.41 118 GLY A C 1
ATOM 957 O O . GLY A 1 118 ? -23.953 15.089 -29.330 1.00 35.41 118 GLY A O 1
ATOM 958 N N . ALA A 1 119 ? -24.636 13.744 -30.987 1.00 43.25 119 ALA A N 1
ATOM 959 C CA . ALA A 1 119 ? -24.495 14.721 -32.054 1.00 43.25 119 ALA A CA 1
ATOM 960 C C . ALA A 1 119 ? -25.572 15.807 -31.914 1.00 43.25 119 ALA A C 1
ATOM 962 O O . ALA A 1 119 ? -26.744 15.462 -31.811 1.00 43.25 119 ALA A O 1
ATOM 963 N N . GLU A 1 120 ? -25.199 17.083 -32.013 1.00 34.31 120 GLU A N 1
ATOM 964 C CA . GLU A 1 120 ? -26.090 18.094 -32.579 1.00 34.31 120 GLU A CA 1
ATOM 965 C C . GLU A 1 120 ? -25.303 19.256 -33.193 1.00 34.31 120 GLU A C 1
ATOM 967 O O . GLU A 1 120 ? -24.275 19.711 -32.693 1.00 34.31 120 GLU A O 1
ATOM 972 N N . ASN A 1 121 ? -25.773 19.637 -34.373 1.00 34.84 121 ASN A N 1
ATOM 973 C CA . ASN A 1 121 ? -25.140 20.490 -35.361 1.00 34.84 121 ASN A CA 1
ATOM 974 C C . ASN A 1 121 ? -25.431 21.982 -35.117 1.00 34.84 121 ASN A C 1
ATOM 976 O O . ASN A 1 121 ? -26.492 22.325 -34.608 1.00 34.84 121 ASN A O 1
ATOM 980 N N . THR A 1 122 ? -24.576 22.834 -35.710 1.00 39.03 122 THR A N 1
ATOM 981 C CA . THR A 1 122 ? -24.854 24.214 -36.204 1.00 39.03 122 THR A CA 1
ATOM 982 C C . THR A 1 122 ? -25.066 25.295 -35.118 1.00 39.03 122 THR A C 1
ATOM 984 O O . THR A 1 122 ? -25.655 25.036 -34.087 1.00 39.03 122 THR A O 1
ATOM 987 N N . THR A 1 123 ? -24.602 26.550 -35.205 1.00 37.94 123 THR A N 1
ATOM 988 C CA . THR A 1 123 ? -24.336 27.443 -36.347 1.00 37.94 123 THR A CA 1
ATOM 989 C C . THR A 1 123 ? -23.384 28.580 -35.918 1.00 37.94 123 THR A C 1
ATOM 991 O O . THR A 1 123 ? -23.316 28.935 -34.746 1.00 37.94 123 THR A O 1
ATOM 994 N N . LYS A 1 124 ? -22.661 29.149 -36.892 1.00 39.59 124 LYS A N 1
ATOM 995 C CA . LYS A 1 124 ? -21.782 30.335 -36.826 1.00 39.59 124 LYS A CA 1
ATOM 996 C C . LYS A 1 124 ? -22.487 31.642 -36.403 1.00 39.59 124 LYS A C 1
ATOM 998 O O . LYS A 1 124 ? -23.681 31.787 -36.653 1.00 39.59 124 LYS A O 1
ATOM 1003 N N . THR A 1 125 ? -21.637 32.648 -36.122 1.00 37.41 125 THR A N 1
ATOM 1004 C CA . THR A 1 125 ? -21.833 34.126 -36.237 1.00 37.41 125 THR A CA 1
ATOM 1005 C C . THR A 1 125 ? -22.328 34.754 -34.926 1.00 37.41 125 THR A C 1
ATOM 1007 O O . THR A 1 125 ? -23.252 34.221 -34.331 1.00 37.41 125 THR A O 1
ATOM 1010 N N . GLN A 1 126 ? -21.744 35.820 -34.370 1.00 37.94 126 GLN A N 1
ATOM 1011 C CA . GLN A 1 126 ? -21.070 36.997 -34.933 1.00 37.94 126 GLN A CA 1
ATOM 1012 C C . GLN A 1 126 ? -19.995 37.510 -33.966 1.00 37.94 126 GLN A C 1
ATOM 1014 O O . GLN A 1 126 ? -20.193 37.337 -32.743 1.00 37.94 126 GLN A O 1
#

Organism: Pleurodeles waltl (NCBI:txid8319)

Mean predicted aligned error: 13.88 Å

Foldseek 3Di:
DPPPPDPPDDPDLVVVVVVLVVVLVVVCVVPVVQNVLSVLLNVVLVVLCVPLNDCLSVVLVVVVVVVCVVPVVDGSNDDDPVSCCVRRVVSVVVVPPDDPDDDDPDDDPDDDDDDDDDDDDDDDDD

Sequence (126 aa):
WELACRPRVPITMDNWTSAFLIFASIYCEKYPDRAIALFKYMDIIRKAQMHFGGFAWLSYDEEFRARVSINPEKPWGDVDPELWMQWMASAQATASTHTASGLPVTYKPFQVRPALGGAENTTKTQ

Secondary structure (DSSP, 8-state):
------PPPP--HHHHHHHHHHHHHHHHHH-GGGHHHHHHHHHHHHHHHHHH-TTHHHHHHHHHHHHHHH-TTS-TTS--HHHHIIIIIHHHHHHTTS--S-----------PPP-----------

Solvent-accessible surface area (backbone atoms only — not comparable to full-atom values): 8066 Å² total; per-residue (Å²): 133,85,79,66,75,71,79,77,77,71,94,40,74,68,53,50,50,56,53,46,51,57,50,48,57,61,51,28,76,80,40,58,91,44,47,68,27,49,54,44,33,51,52,52,46,54,49,39,39,73,75,50,40,90,60,38,41,54,56,38,49,53,54,50,53,53,50,36,72,78,40,73,85,60,66,53,58,57,83,58,64,68,55,41,50,63,32,51,55,59,34,50,62,68,69,67,75,80,71,99,68,97,69,85,83,76,84,72,79,89,72,83,76,77,77,94,72,80,91,84,81,89,82,85,88,134